Protein AF-A0A0L0DI56-F1 (afdb_monomer_lite)

Radius of gyration: 15.17 Å; chains: 1; bounding box: 48×29×39 Å

Structure (mmCIF, N/CA/C/O backbone):
data_AF-A0A0L0DI56-F1
#
_entry.id   AF-A0A0L0DI56-F1
#
loop_
_atom_site.group_PDB
_atom_site.id
_atom_site.type_symbol
_atom_site.label_atom_id
_atom_site.label_alt_id
_atom_site.label_comp_id
_atom_site.label_asym_id
_atom_site.label_entity_id
_atom_site.label_seq_id
_atom_site.pdbx_PDB_ins_code
_atom_site.Cartn_x
_atom_site.Cartn_y
_atom_site.Cartn_z
_atom_site.occupancy
_atom_site.B_iso_or_equiv
_atom_site.auth_seq_id
_atom_site.auth_comp_id
_atom_site.auth_asym_id
_atom_site.auth_atom_id
_atom_site.pdbx_PDB_model_num
ATOM 1 N N . MET A 1 1 ? -35.125 17.073 8.576 1.00 39.75 1 MET A N 1
ATOM 2 C CA . MET A 1 1 ? -35.187 15.657 9.008 1.00 39.75 1 MET A CA 1
ATOM 3 C C . MET A 1 1 ? -33.840 14.996 8.752 1.00 39.75 1 MET A C 1
ATOM 5 O O . MET A 1 1 ? -33.477 14.790 7.602 1.00 39.75 1 MET A O 1
ATOM 9 N N . LYS A 1 2 ? -33.064 14.742 9.813 1.00 38.50 2 LYS A N 1
ATOM 10 C CA . LYS A 1 2 ? -31.784 14.023 9.746 1.00 38.50 2 LYS A CA 1
ATOM 11 C C . LYS A 1 2 ? -32.066 12.549 9.438 1.00 38.50 2 LYS A C 1
ATOM 13 O O . LYS A 1 2 ? -32.692 11.878 10.250 1.00 38.50 2 LYS A O 1
ATOM 18 N N . ARG A 1 3 ? -31.604 12.036 8.295 1.00 37.84 3 ARG A N 1
ATOM 19 C CA . ARG A 1 3 ? -31.471 10.587 8.094 1.00 37.84 3 ARG A CA 1
ATOM 20 C C . ARG A 1 3 ? -30.165 10.165 8.759 1.00 37.84 3 ARG A C 1
ATOM 22 O O . ARG A 1 3 ? -29.099 10.289 8.167 1.00 37.84 3 ARG A O 1
ATOM 29 N N . GLY A 1 4 ? -30.247 9.748 10.021 1.00 33.41 4 GLY A N 1
ATOM 30 C CA . GLY A 1 4 ? -29.146 9.045 10.670 1.00 33.41 4 GLY A CA 1
ATOM 31 C C . GLY A 1 4 ? -28.901 7.741 9.917 1.00 33.41 4 GLY A C 1
ATOM 32 O O . GLY A 1 4 ? -29.787 6.891 9.865 1.00 33.41 4 GLY A O 1
ATOM 33 N N . LYS A 1 5 ? -27.729 7.600 9.287 1.00 38.00 5 LYS A N 1
ATOM 34 C CA . LYS A 1 5 ? -27.263 6.299 8.805 1.00 38.00 5 LYS A CA 1
ATOM 35 C C . LYS A 1 5 ? -27.020 5.442 10.043 1.00 38.00 5 LYS A C 1
ATOM 37 O O . LYS A 1 5 ? -26.098 5.708 10.808 1.00 38.00 5 LYS A O 1
ATOM 42 N N . ALA A 1 6 ? -27.896 4.465 10.252 1.00 37.22 6 ALA A N 1
ATOM 43 C CA . ALA A 1 6 ? -27.688 3.404 11.218 1.00 37.22 6 ALA A CA 1
ATOM 44 C C . ALA A 1 6 ? -26.331 2.754 10.922 1.00 37.22 6 ALA A C 1
ATOM 46 O O . ALA A 1 6 ? -26.090 2.308 9.798 1.00 37.22 6 ALA A O 1
ATOM 47 N N . GLY A 1 7 ? -25.435 2.765 11.910 1.00 41.03 7 GLY A N 1
ATOM 48 C CA . GLY A 1 7 ? -24.163 2.064 11.831 1.00 41.03 7 GLY A CA 1
ATOM 49 C C . GLY A 1 7 ? -24.439 0.586 11.597 1.00 41.03 7 GLY A C 1
ATOM 50 O O . GLY A 1 7 ? -25.002 -0.087 12.461 1.00 41.03 7 GLY A O 1
ATOM 51 N N . ALA A 1 8 ? -24.089 0.099 10.408 1.00 45.34 8 ALA A N 1
ATOM 52 C CA . ALA A 1 8 ? -24.147 -1.315 10.094 1.00 45.34 8 ALA A CA 1
ATOM 53 C C . ALA A 1 8 ? -23.229 -2.043 11.079 1.00 45.34 8 ALA A C 1
ATOM 55 O O . ALA A 1 8 ? -22.015 -1.845 11.086 1.00 45.34 8 ALA A O 1
ATOM 56 N N . THR A 1 9 ? -23.816 -2.854 11.954 1.00 43.38 9 THR A N 1
ATOM 57 C CA . THR A 1 9 ? -23.072 -3.706 12.878 1.00 43.38 9 THR A CA 1
ATOM 58 C C . THR A 1 9 ? -22.316 -4.739 12.039 1.00 43.38 9 THR A C 1
ATOM 60 O O . THR A 1 9 ? -22.884 -5.735 11.592 1.00 43.38 9 THR A O 1
ATOM 63 N N . LYS A 1 10 ? -21.047 -4.445 11.736 1.00 52.53 10 LYS A N 1
ATOM 64 C CA . LYS A 1 10 ? -20.166 -5.237 10.868 1.00 52.53 10 LYS A CA 1
ATOM 65 C C . LYS A 1 10 ? -20.025 -6.643 11.459 1.00 52.53 10 LYS A C 1
ATOM 67 O O . LYS A 1 10 ? -19.490 -6.814 12.557 1.00 52.53 10 LYS A O 1
ATOM 72 N N . LYS A 1 11 ? -20.560 -7.655 10.765 1.00 46.00 11 LYS A N 1
ATOM 73 C CA . LYS A 1 11 ? -20.434 -9.065 11.162 1.00 46.00 11 LYS A CA 1
ATOM 74 C C . LYS A 1 11 ? -18.950 -9.441 11.143 1.00 46.00 11 LYS A C 1
ATOM 76 O O . LYS A 1 11 ? -18.365 -9.603 10.078 1.00 46.00 11 LYS A O 1
ATOM 81 N N . ARG A 1 12 ? -18.339 -9.563 12.325 1.00 47.03 12 ARG A N 1
ATOM 82 C CA . ARG A 1 12 ? -16.980 -10.097 12.494 1.00 47.03 12 ARG A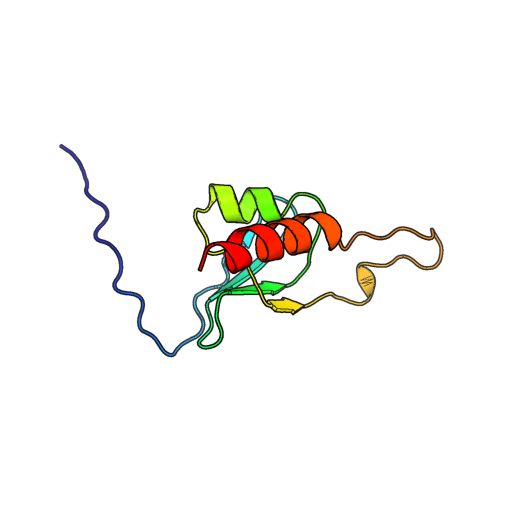 CA 1
ATOM 83 C C . ARG A 1 12 ? -16.943 -11.518 11.923 1.00 47.03 12 ARG A C 1
ATOM 85 O O . ARG A 1 12 ? -17.653 -12.376 12.438 1.00 47.03 12 ARG A O 1
ATOM 92 N N . GLY A 1 13 ? -16.166 -11.754 10.864 1.00 52.81 13 GLY A N 1
ATOM 93 C CA . GLY A 1 13 ? -15.927 -13.110 10.348 1.00 52.81 13 GLY A CA 1
ATOM 94 C C . GLY A 1 13 ? -15.858 -13.276 8.829 1.00 52.81 13 GLY A C 1
ATOM 95 O O . GLY A 1 13 ? -15.238 -14.232 8.380 1.00 52.81 13 GLY A O 1
ATOM 96 N N . MET A 1 14 ? -16.459 -12.386 8.031 1.00 58.75 14 MET A N 1
ATOM 97 C CA . MET A 1 14 ? -16.488 -12.527 6.565 1.00 58.75 14 MET A CA 1
ATOM 98 C C . MET A 1 14 ? -15.811 -11.343 5.870 1.00 58.75 14 MET A C 1
ATOM 100 O O . MET A 1 14 ? -15.984 -10.217 6.348 1.00 58.75 14 MET A O 1
ATOM 104 N N . PRO A 1 15 ? -15.071 -11.578 4.765 1.00 71.75 15 PRO A N 1
ATOM 105 C CA . PRO A 1 15 ? -14.582 -10.506 3.910 1.00 71.75 15 PRO A CA 1
ATOM 106 C C . PRO A 1 15 ? -15.731 -9.575 3.516 1.00 71.75 15 PRO A C 1
ATOM 108 O O . PRO A 1 15 ? -16.812 -10.057 3.164 1.00 71.75 15 PRO A O 1
ATOM 111 N N . SER A 1 16 ? -15.530 -8.260 3.604 1.00 82.94 16 SER A N 1
ATOM 112 C CA . SER A 1 16 ? -16.504 -7.310 3.062 1.00 82.94 16 SER A CA 1
ATOM 113 C C . SER A 1 16 ? -16.471 -7.292 1.538 1.00 82.94 16 SER A C 1
ATOM 115 O O . SER A 1 16 ? -15.506 -7.740 0.918 1.00 82.94 16 SER A O 1
ATOM 117 N N . GLU A 1 17 ? -17.492 -6.672 0.946 1.00 90.06 17 GLU A N 1
ATOM 118 C CA . GLU A 1 17 ? -17.395 -6.210 -0.436 1.00 90.06 17 GLU A CA 1
ATOM 119 C C . GLU A 1 17 ? -16.137 -5.338 -0.619 1.00 90.06 17 GLU A C 1
ATOM 121 O O . GLU A 1 17 ? -15.796 -4.573 0.299 1.00 90.06 17 GLU A O 1
ATOM 126 N N . PRO A 1 18 ? -15.434 -5.453 -1.760 1.00 92.50 18 PRO A N 1
ATOM 127 C CA . PRO A 1 18 ? -14.241 -4.664 -2.026 1.00 92.50 18 PRO A CA 1
ATOM 128 C C . PRO A 1 18 ? -14.571 -3.171 -2.136 1.00 92.50 18 PRO A C 1
ATOM 130 O O . PRO A 1 18 ? -15.524 -2.779 -2.810 1.00 92.50 18 PRO A O 1
ATOM 133 N N . ILE A 1 19 ? -13.761 -2.331 -1.493 1.00 93.06 19 ILE A N 1
ATOM 134 C CA . ILE A 1 19 ? -13.911 -0.874 -1.487 1.00 93.06 19 ILE A CA 1
ATOM 135 C C . ILE A 1 19 ? -12.844 -0.280 -2.418 1.00 93.06 19 ILE A C 1
ATOM 137 O O . ILE A 1 19 ? -11.665 -0.279 -2.050 1.00 93.06 19 ILE A O 1
ATOM 141 N N . PRO A 1 20 ? -13.203 0.174 -3.632 1.00 93.94 20 PRO A N 1
ATOM 142 C CA . PRO A 1 20 ? -12.238 0.756 -4.560 1.00 93.94 20 PRO A CA 1
ATOM 143 C C . PRO A 1 20 ? -11.745 2.116 -4.054 1.00 93.94 20 PRO A C 1
ATOM 145 O O . PRO A 1 20 ? -12.523 2.893 -3.497 1.00 93.94 20 PRO A O 1
ATOM 148 N N . LEU A 1 21 ? -10.461 2.405 -4.273 1.00 92.69 21 LEU A N 1
ATOM 149 C CA . LEU A 1 21 ? -9.853 3.703 -3.969 1.00 92.69 21 LEU A CA 1
ATOM 150 C C . LEU A 1 21 ? -9.779 4.573 -5.232 1.00 92.69 21 LEU A C 1
ATOM 152 O O . LEU A 1 21 ? -9.646 4.054 -6.342 1.00 92.69 21 LEU A O 1
ATOM 156 N N . GLU A 1 22 ? -9.860 5.895 -5.069 1.00 92.00 22 GLU A N 1
ATOM 157 C CA . GLU A 1 22 ? -9.899 6.855 -6.184 1.00 92.00 22 GLU A CA 1
ATOM 158 C C . GLU A 1 22 ? -8.609 6.829 -7.018 1.00 92.00 22 GLU A C 1
ATOM 160 O O . GLU A 1 22 ? -8.671 6.868 -8.246 1.00 92.00 22 GLU A O 1
ATOM 165 N N . HIS A 1 23 ? -7.449 6.697 -6.368 1.00 91.12 23 HIS A N 1
ATOM 166 C CA . HIS A 1 23 ? -6.133 6.630 -7.016 1.00 91.12 23 HIS A CA 1
ATOM 167 C C . HIS A 1 23 ? -5.728 5.203 -7.424 1.00 91.12 23 HIS A C 1
ATOM 169 O O . HIS A 1 23 ? -4.619 4.975 -7.911 1.00 91.12 23 HIS A O 1
ATOM 175 N N . GLY A 1 24 ? -6.641 4.240 -7.278 1.00 91.00 24 GLY A N 1
ATOM 176 C CA . GLY A 1 24 ? -6.450 2.843 -7.645 1.00 91.00 24 GLY A CA 1
ATOM 177 C C . GLY A 1 24 ? -6.125 1.930 -6.464 1.00 91.00 24 GLY A C 1
ATOM 178 O O . GLY A 1 24 ? -5.802 2.362 -5.362 1.00 91.00 24 GLY A O 1
ATOM 179 N N . GLY A 1 25 ? -6.224 0.626 -6.715 1.00 91.62 25 GLY A N 1
ATOM 180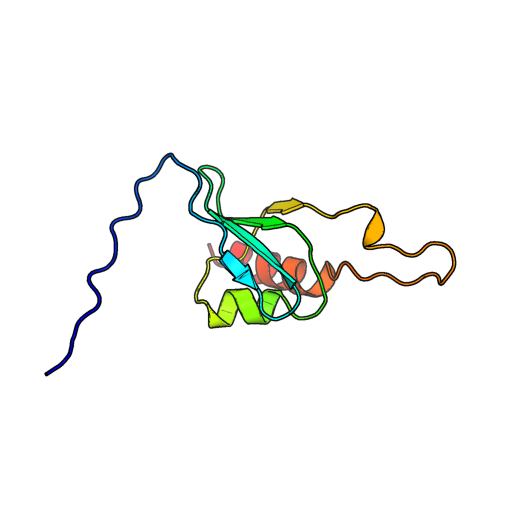 C CA . GLY A 1 25 ? -6.208 -0.386 -5.663 1.00 91.62 25 GLY A CA 1
ATOM 181 C C . GLY A 1 25 ? -7.577 -0.578 -5.008 1.00 91.62 25 GLY A C 1
ATOM 182 O O . GLY A 1 25 ? -8.580 0.033 -5.391 1.00 91.62 25 GLY A O 1
ATOM 183 N N . VAL A 1 26 ? -7.631 -1.490 -4.042 1.00 94.50 26 VAL A N 1
ATOM 184 C CA . VAL A 1 26 ? -8.874 -1.870 -3.367 1.00 94.50 26 VAL A CA 1
ATOM 185 C C . VAL A 1 26 ? -8.609 -2.281 -1.926 1.00 94.50 26 VAL A C 1
ATOM 187 O O . VAL A 1 26 ? -7.619 -2.952 -1.639 1.00 94.50 26 VAL A O 1
ATOM 190 N N . VAL A 1 27 ? -9.503 -1.898 -1.017 1.00 93.44 27 VAL A N 1
ATOM 191 C CA . VAL A 1 27 ? -9.464 -2.324 0.384 1.00 93.44 27 VAL A CA 1
ATOM 192 C C . VAL A 1 27 ? -10.531 -3.383 0.619 1.00 93.44 27 VAL A C 1
ATOM 194 O O . VAL A 1 27 ? -11.688 -3.219 0.233 1.00 93.44 27 VAL A O 1
ATOM 197 N N . VAL A 1 28 ? -10.143 -4.475 1.272 1.00 92.88 28 VAL A N 1
ATOM 198 C CA . VAL A 1 28 ? -11.057 -5.527 1.719 1.00 92.88 28 VAL A CA 1
ATOM 199 C C . VAL A 1 28 ? -10.938 -5.657 3.226 1.00 92.88 28 VAL A C 1
ATOM 201 O O . VAL A 1 28 ? -9.850 -5.843 3.772 1.00 92.88 28 VAL A O 1
ATOM 204 N N . GLU A 1 29 ? -12.070 -5.578 3.911 1.00 89.62 29 GLU A N 1
ATOM 205 C CA . GLU A 1 29 ? -12.121 -5.780 5.351 1.00 89.62 29 GLU A CA 1
ATOM 206 C C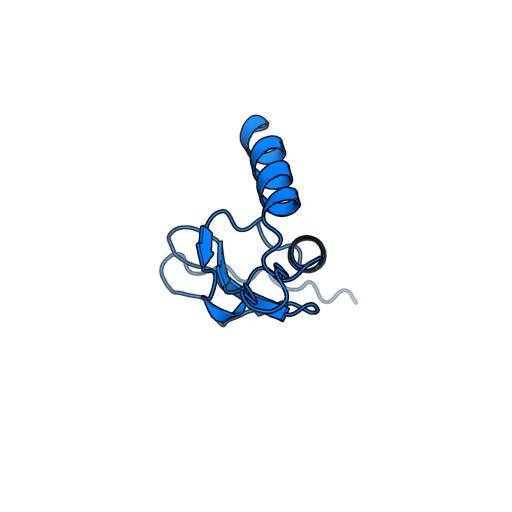 . GLU A 1 29 ? -12.121 -7.268 5.652 1.00 89.62 29 GLU A C 1
ATOM 208 O O . GLU A 1 29 ? -13.025 -7.983 5.226 1.00 89.62 29 GLU A O 1
ATOM 213 N N . THR A 1 30 ? -11.123 -7.741 6.394 1.00 88.44 30 THR A N 1
ATOM 214 C CA . THR A 1 30 ? -10.980 -9.160 6.736 1.00 88.44 30 THR A CA 1
ATOM 215 C C . THR A 1 30 ? -10.996 -9.374 8.246 1.00 88.44 30 THR A C 1
ATOM 217 O O . THR A 1 30 ? -10.983 -8.431 9.037 1.00 88.44 30 THR A O 1
ATOM 220 N N . VAL A 1 31 ? -10.979 -10.639 8.671 1.00 86.38 31 VAL A N 1
ATOM 221 C CA . VAL A 1 31 ? -10.825 -10.999 10.090 1.00 86.38 31 VAL A CA 1
ATOM 222 C C . VAL A 1 31 ? -9.473 -10.589 10.679 1.00 86.38 31 VAL A C 1
ATOM 224 O O . VAL A 1 31 ? -9.383 -10.412 11.889 1.00 86.38 31 VAL A O 1
ATOM 227 N N . ALA A 1 32 ? -8.440 -10.428 9.845 1.00 84.88 32 ALA A N 1
ATOM 228 C CA . ALA A 1 32 ? -7.118 -9.975 10.274 1.00 84.88 32 ALA A CA 1
ATOM 229 C C . ALA A 1 32 ? -7.026 -8.441 10.386 1.00 84.88 32 ALA A C 1
ATOM 231 O O . ALA A 1 32 ? -6.078 -7.934 10.979 1.00 84.88 32 ALA A O 1
ATOM 232 N N . GLY A 1 33 ? -8.005 -7.716 9.836 1.00 86.12 33 GLY A N 1
ATOM 233 C CA . GLY A 1 33 ? -7.984 -6.268 9.644 1.00 86.12 33 GLY A CA 1
ATOM 234 C C . GLY A 1 33 ? -8.164 -5.878 8.169 1.00 86.12 33 GLY A C 1
ATOM 235 O O . GLY A 1 33 ? -8.352 -6.756 7.315 1.00 86.12 33 GLY A O 1
ATOM 236 N N . PRO A 1 34 ? -8.132 -4.575 7.855 1.00 89.06 34 PRO A N 1
ATOM 237 C CA . PRO A 1 34 ? -8.169 -4.086 6.480 1.00 89.06 34 PRO A CA 1
ATOM 238 C C . PRO A 1 34 ? -6.920 -4.523 5.701 1.00 89.06 34 PRO A C 1
ATOM 240 O O . PRO A 1 34 ? -5.787 -4.309 6.141 1.00 89.06 34 PRO A O 1
ATOM 243 N N . VAL A 1 35 ? -7.138 -5.127 4.530 1.00 92.38 35 VAL A N 1
ATOM 244 C CA . VAL A 1 35 ? -6.093 -5.505 3.570 1.00 92.38 35 VAL A CA 1
ATOM 245 C C . VAL A 1 35 ? -6.230 -4.626 2.334 1.00 92.38 35 VAL A C 1
ATOM 247 O O . VAL A 1 35 ? -7.300 -4.595 1.725 1.00 92.38 35 VAL A O 1
ATOM 250 N N . GLN A 1 36 ? -5.156 -3.942 1.942 1.00 93.06 36 GLN A N 1
ATOM 251 C CA . GLN A 1 36 ? -5.120 -3.138 0.722 1.00 93.06 36 GLN A CA 1
ATOM 252 C C . GLN A 1 36 ? -4.371 -3.875 -0.394 1.00 93.06 36 GLN A C 1
ATOM 254 O O . GLN A 1 36 ? -3.216 -4.270 -0.241 1.00 93.06 36 GLN A O 1
ATOM 259 N N . PHE A 1 37 ? -5.028 -4.041 -1.537 1.00 94.00 37 PHE A N 1
ATOM 260 C CA . PHE A 1 37 ? -4.456 -4.609 -2.751 1.00 94.00 37 PHE A CA 1
ATOM 261 C C . PHE A 1 37 ? -4.100 -3.485 -3.716 1.00 94.00 37 PHE A C 1
ATOM 263 O O . PHE A 1 37 ? -4.967 -2.708 -4.115 1.00 94.00 37 PHE A O 1
ATOM 270 N N . GLY A 1 38 ? -2.832 -3.421 -4.110 1.00 93.25 38 GLY A N 1
ATOM 271 C CA . GLY A 1 38 ? -2.282 -2.296 -4.849 1.00 93.25 38 GLY A CA 1
ATOM 272 C C . GLY A 1 38 ? -2.065 -1.081 -3.947 1.00 93.25 38 GLY A C 1
ATOM 273 O O . GLY A 1 38 ? -2.928 -0.684 -3.167 1.00 93.25 38 GLY A O 1
ATOM 274 N N . ILE A 1 39 ? -0.891 -0.471 -4.071 1.00 92.69 39 ILE A N 1
ATOM 275 C CA . ILE A 1 39 ? -0.520 0.723 -3.307 1.00 92.69 39 ILE A CA 1
ATOM 276 C C . ILE A 1 39 ? -0.052 1.879 -4.211 1.00 92.69 39 ILE A C 1
ATOM 278 O O . ILE A 1 39 ? 1.073 2.351 -4.057 1.00 92.69 39 ILE A O 1
ATOM 282 N N . PRO A 1 40 ? -0.859 2.309 -5.209 1.00 92.62 40 PRO A N 1
ATOM 283 C CA . PRO A 1 40 ? -0.563 3.522 -5.964 1.00 92.62 40 PRO A CA 1
ATOM 284 C C . PRO A 1 40 ? -0.276 4.728 -5.063 1.00 92.62 40 PRO A C 1
ATOM 286 O O . PRO A 1 40 ? -0.745 4.755 -3.912 1.00 92.62 40 PRO A O 1
ATOM 289 N N . PRO A 1 41 ? 0.425 5.746 -5.592 1.00 90.25 41 PRO A N 1
ATOM 290 C CA . PRO A 1 41 ? 0.606 6.998 -4.882 1.00 90.25 41 PRO A CA 1
ATOM 291 C C . PRO A 1 41 ? -0.724 7.563 -4.381 1.00 90.25 41 PRO A C 1
ATOM 293 O O . PRO A 1 41 ? -1.751 7.418 -5.044 1.00 90.25 41 PRO A O 1
ATOM 296 N N . GLU A 1 42 ? -0.695 8.217 -3.222 1.00 88.31 42 GLU A N 1
ATOM 297 C CA . GLU A 1 42 ? -1.818 8.961 -2.630 1.00 88.31 42 GLU A CA 1
ATOM 298 C C . GLU A 1 42 ? -2.981 8.109 -2.076 1.00 88.31 42 GLU A C 1
ATOM 300 O O . GLU A 1 42 ? -3.870 8.648 -1.413 1.00 88.31 42 GLU A O 1
ATOM 305 N N . THR A 1 43 ? -2.954 6.779 -2.221 1.00 90.69 43 THR A N 1
ATOM 306 C CA . THR A 1 43 ? -4.048 5.883 -1.778 1.00 90.69 43 THR A CA 1
ATOM 307 C C . THR A 1 43 ? -4.340 5.907 -0.275 1.00 90.69 43 THR A C 1
ATOM 309 O O . THR A 1 43 ? -5.467 5.648 0.149 1.00 90.69 43 THR A O 1
ATOM 312 N N . ILE A 1 44 ? -3.369 6.287 0.561 1.00 85.62 44 ILE A N 1
ATOM 313 C CA . ILE A 1 44 ? -3.606 6.492 1.998 1.00 85.62 44 ILE A CA 1
ATOM 314 C C . ILE A 1 44 ? -4.622 7.611 2.257 1.00 85.62 44 ILE A C 1
ATOM 316 O O . ILE A 1 44 ? -5.444 7.504 3.167 1.00 85.62 44 ILE A O 1
ATOM 320 N N . LYS A 1 45 ? -4.620 8.666 1.434 1.00 86.62 45 LYS A N 1
ATOM 321 C CA . LYS A 1 45 ? -5.562 9.784 1.565 1.00 86.62 45 LYS A CA 1
ATOM 322 C C . LYS A 1 45 ? -6.972 9.347 1.193 1.00 86.62 45 LYS A C 1
ATOM 324 O O . LYS A 1 45 ? -7.920 9.813 1.822 1.00 86.62 45 LYS A O 1
ATOM 329 N N . ASP A 1 46 ? -7.106 8.425 0.244 1.00 88.44 46 ASP A N 1
ATOM 330 C CA . ASP A 1 46 ? -8.396 7.836 -0.121 1.00 88.44 46 ASP A CA 1
ATOM 331 C C . ASP A 1 46 ? -8.967 7.034 1.045 1.00 88.44 46 ASP A C 1
ATOM 333 O O . ASP A 1 46 ? -10.108 7.262 1.446 1.00 88.44 46 ASP A O 1
ATOM 337 N N . SER A 1 47 ? -8.145 6.181 1.665 1.00 85.56 47 SER A N 1
ATOM 338 C CA . SER A 1 47 ? -8.526 5.432 2.868 1.00 85.56 47 SER A CA 1
ATOM 339 C C . SER A 1 47 ? -8.946 6.363 4.012 1.00 85.56 47 SER A C 1
ATOM 341 O O . SER A 1 47 ? -9.990 6.156 4.632 1.00 85.56 47 SER A O 1
ATOM 343 N N . MET A 1 48 ? -8.200 7.450 4.244 1.00 84.88 48 MET A N 1
ATOM 344 C CA . MET A 1 48 ? -8.537 8.456 5.261 1.00 84.88 48 MET A CA 1
ATOM 345 C C . MET A 1 48 ? -9.851 9.192 4.956 1.00 84.88 48 MET A C 1
ATOM 347 O O . MET A 1 48 ? -10.676 9.376 5.852 1.00 84.88 48 MET A O 1
ATOM 351 N N . ARG A 1 49 ? -10.076 9.609 3.701 1.00 86.69 49 ARG A N 1
ATOM 352 C CA . ARG A 1 49 ? -11.323 10.269 3.264 1.00 86.69 49 ARG A CA 1
ATOM 353 C C . ARG A 1 49 ? -12.525 9.340 3.383 1.00 86.69 49 ARG A C 1
ATOM 355 O O . ARG A 1 49 ? -13.596 9.783 3.792 1.00 86.69 49 ARG A O 1
ATOM 362 N N . ALA A 1 50 ? -12.333 8.063 3.068 1.00 84.00 50 ALA A N 1
ATOM 363 C CA . ALA A 1 50 ? -13.334 7.017 3.220 1.00 84.00 50 ALA A CA 1
ATOM 364 C C . ALA A 1 50 ? -13.568 6.611 4.689 1.00 84.00 50 ALA A C 1
ATOM 366 O O . ALA A 1 50 ? -14.443 5.787 4.950 1.00 84.00 50 ALA A O 1
ATOM 367 N N . GLN A 1 51 ? -12.832 7.206 5.642 1.00 83.56 51 GLN A N 1
ATOM 368 C CA . GLN A 1 51 ? -12.883 6.884 7.074 1.00 83.56 51 GLN A CA 1
ATOM 369 C C . GLN A 1 51 ? -12.643 5.392 7.344 1.00 83.56 51 GLN A C 1
ATOM 371 O O . GLN A 1 51 ? -13.220 4.820 8.270 1.00 83.56 51 GLN A O 1
ATOM 376 N N . LEU A 1 52 ? -11.812 4.761 6.511 1.00 81.31 52 LEU A N 1
ATOM 377 C CA . LEU A 1 52 ? -11.368 3.391 6.708 1.00 81.31 52 LEU A CA 1
ATOM 378 C C . LEU A 1 52 ? -10.264 3.368 7.760 1.00 81.31 52 LEU A C 1
ATOM 380 O O . LEU A 1 52 ? -9.455 4.296 7.856 1.00 81.31 52 LEU A O 1
ATOM 384 N N . ASP A 1 53 ? -10.213 2.279 8.522 1.00 81.12 53 ASP A N 1
ATOM 385 C CA . ASP A 1 53 ? -9.035 1.990 9.326 1.00 81.12 53 ASP A CA 1
ATOM 386 C C . ASP A 1 53 ? -7.820 1.877 8.401 1.00 81.12 53 ASP A C 1
ATOM 388 O O . ASP A 1 53 ? -7.906 1.344 7.291 1.00 81.12 53 ASP A O 1
ATOM 392 N N . VAL A 1 54 ? -6.679 2.389 8.862 1.00 78.69 54 VAL A N 1
ATOM 393 C CA . VAL A 1 54 ? -5.445 2.357 8.076 1.00 78.69 54 VAL A CA 1
ATOM 394 C C . VAL A 1 54 ? -5.070 0.896 7.815 1.00 78.69 54 VAL A C 1
ATOM 396 O O . VAL A 1 54 ? -4.917 0.135 8.778 1.00 78.69 54 VAL A O 1
ATOM 399 N N . PRO A 1 55 ? -4.912 0.486 6.544 1.00 83.50 55 PRO A N 1
ATOM 400 C CA . PRO A 1 55 ? -4.491 -0.865 6.216 1.00 83.50 55 PRO A CA 1
ATOM 401 C C . PRO A 1 55 ? -3.133 -1.177 6.838 1.00 83.50 55 PRO A C 1
ATOM 403 O O . PRO A 1 55 ? -2.169 -0.432 6.669 1.00 83.50 55 PRO A O 1
ATOM 406 N N . THR A 1 56 ? -3.048 -2.289 7.563 1.00 84.94 56 THR A N 1
ATOM 407 C CA . THR A 1 56 ? -1.784 -2.816 8.103 1.00 84.94 56 THR A CA 1
ATOM 408 C C . THR A 1 56 ? -1.204 -3.919 7.224 1.00 84.94 56 THR A C 1
ATOM 410 O O . THR A 1 56 ? -0.021 -4.236 7.326 1.00 84.94 56 THR A O 1
ATOM 413 N N . TYR A 1 57 ? -2.025 -4.482 6.336 1.00 90.31 57 TYR A N 1
ATOM 414 C CA . TYR A 1 57 ? -1.648 -5.528 5.396 1.00 90.31 57 TYR A CA 1
ATOM 415 C C . TYR A 1 57 ? -1.767 -5.004 3.967 1.00 90.31 57 TYR A C 1
ATOM 417 O O . TYR A 1 57 ? -2.810 -4.474 3.579 1.00 90.31 57 TYR A O 1
ATOM 425 N N . PHE A 1 58 ? -0.713 -5.200 3.177 1.00 91.62 58 PHE A N 1
ATOM 426 C CA . PHE A 1 58 ? -0.644 -4.758 1.787 1.00 91.62 58 PHE A CA 1
ATOM 427 C C . PHE A 1 58 ? -0.286 -5.923 0.868 1.00 91.62 58 PHE A C 1
ATOM 429 O O . PHE A 1 58 ? 0.623 -6.701 1.160 1.00 91.62 58 PHE A O 1
ATOM 436 N N . VAL A 1 59 ? -0.976 -6.015 -0.266 1.00 93.38 59 VAL A N 1
ATOM 437 C CA . VAL A 1 59 ? -0.656 -6.933 -1.362 1.00 93.38 59 VAL A CA 1
ATOM 438 C C . VAL A 1 59 ? -0.199 -6.099 -2.549 1.00 93.38 59 VAL A C 1
ATOM 440 O O . VAL A 1 59 ? -0.976 -5.322 -3.102 1.00 93.38 59 VAL A O 1
ATOM 443 N N . VAL A 1 60 ? 1.065 -6.253 -2.940 1.00 91.75 60 VAL A N 1
ATOM 444 C CA . VAL A 1 60 ? 1.664 -5.508 -4.055 1.00 91.75 60 VAL A CA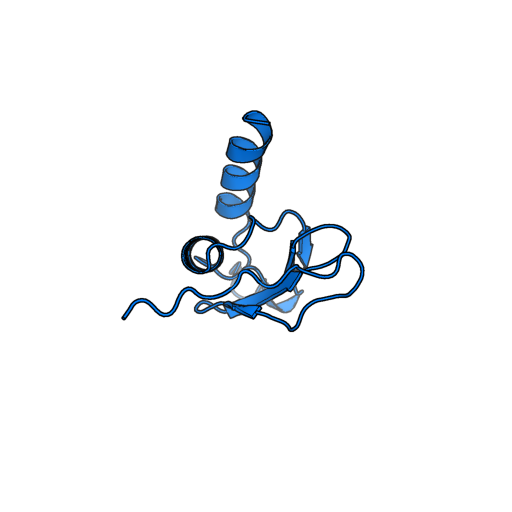 1
ATOM 445 C C . VAL A 1 60 ? 1.873 -6.426 -5.245 1.00 91.75 60 VAL A C 1
ATOM 447 O O . VAL A 1 60 ? 2.461 -7.500 -5.126 1.00 91.75 60 VAL A O 1
ATOM 450 N N . PHE A 1 61 ? 1.376 -5.993 -6.400 1.00 89.50 61 PHE A N 1
ATOM 451 C CA . PHE A 1 61 ? 1.491 -6.739 -7.645 1.00 89.50 61 PHE A CA 1
ATOM 452 C C . PHE A 1 61 ? 2.860 -6.510 -8.287 1.00 89.50 61 PHE A C 1
ATOM 454 O O . PHE A 1 61 ? 3.419 -5.415 -8.213 1.00 89.50 61 PHE A O 1
ATOM 461 N N . GLY A 1 62 ? 3.395 -7.531 -8.962 1.00 85.31 62 GLY A N 1
ATOM 462 C CA . GLY A 1 62 ? 4.709 -7.442 -9.612 1.00 85.31 62 GLY A CA 1
ATOM 463 C C . GLY A 1 62 ? 4.790 -6.367 -10.704 1.00 85.31 62 GLY A C 1
ATOM 464 O O . GLY A 1 62 ? 5.860 -5.820 -10.944 1.00 85.31 62 GLY A O 1
ATOM 465 N N . GLU A 1 63 ? 3.658 -6.026 -11.320 1.00 84.56 63 GLU A N 1
ATOM 466 C CA . GLU A 1 63 ? 3.542 -4.983 -12.348 1.00 84.56 63 GLU A CA 1
ATOM 467 C C . GLU A 1 63 ? 3.647 -3.549 -11.805 1.00 84.56 63 GLU A C 1
ATOM 469 O O . GLU A 1 63 ? 3.825 -2.614 -12.579 1.00 84.56 63 GLU A O 1
ATOM 474 N N . MET A 1 64 ? 3.604 -3.359 -10.481 1.00 88.00 64 MET A N 1
ATOM 475 C CA . MET A 1 64 ? 3.790 -2.041 -9.862 1.00 88.00 64 MET A CA 1
ATOM 476 C C . MET A 1 64 ? 5.247 -1.558 -9.898 1.00 88.00 64 MET A C 1
ATOM 478 O O . MET A 1 64 ? 5.534 -0.441 -9.470 1.00 88.00 64 MET A O 1
ATOM 482 N N . PHE A 1 65 ? 6.171 -2.379 -10.403 1.00 88.94 65 PHE A N 1
ATOM 483 C CA . PHE A 1 65 ? 7.566 -2.014 -10.604 1.00 88.94 65 PHE A CA 1
ATOM 484 C C . PHE A 1 65 ? 7.983 -2.239 -12.061 1.00 88.94 65 PHE A C 1
ATOM 486 O O . PHE A 1 65 ? 8.164 -3.374 -12.511 1.00 88.94 65 PHE A O 1
ATOM 493 N N . ASP A 1 66 ? 8.186 -1.145 -12.796 1.00 87.81 66 ASP A N 1
ATOM 494 C CA . ASP A 1 66 ? 8.695 -1.182 -14.165 1.00 87.81 66 ASP A CA 1
ATOM 495 C C . ASP A 1 66 ? 10.228 -1.227 -14.130 1.00 87.81 66 ASP A C 1
ATOM 497 O O . ASP A 1 66 ? 10.902 -0.219 -13.905 1.00 87.81 66 ASP A O 1
ATOM 501 N N . ARG A 1 67 ? 10.789 -2.420 -14.363 1.00 86.62 67 ARG A N 1
ATOM 502 C CA . ARG A 1 67 ? 12.243 -2.661 -14.386 1.00 86.62 67 ARG A CA 1
ATOM 503 C C . ARG A 1 67 ? 12.948 -1.999 -15.566 1.00 86.62 67 ARG A C 1
ATOM 505 O O . ARG A 1 67 ? 14.148 -1.764 -15.485 1.00 86.62 67 ARG A O 1
ATOM 512 N N . THR A 1 68 ? 12.238 -1.739 -16.659 1.00 92.81 68 THR A N 1
ATOM 513 C CA . THR A 1 68 ? 12.816 -1.131 -17.860 1.00 92.81 68 THR A CA 1
ATOM 514 C C . THR A 1 68 ? 12.961 0.372 -17.676 1.00 92.81 68 THR A C 1
ATOM 516 O O . THR A 1 68 ? 13.970 0.946 -18.075 1.00 92.81 68 THR A O 1
ATOM 519 N N . ARG A 1 69 ? 11.965 1.008 -17.052 1.00 90.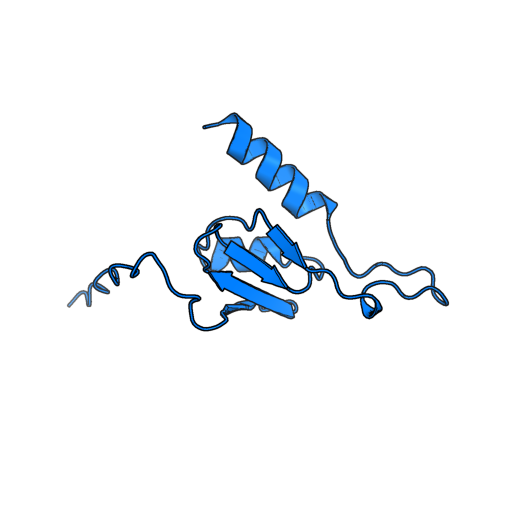31 69 ARG A N 1
ATOM 520 C CA . ARG A 1 69 ? 11.968 2.450 -16.771 1.00 90.31 69 ARG A CA 1
ATOM 521 C C . ARG A 1 69 ? 12.517 2.804 -15.389 1.00 90.31 69 ARG A C 1
ATOM 523 O O . ARG A 1 69 ? 12.663 3.985 -15.093 1.00 90.31 69 ARG A O 1
ATOM 530 N N . CYS A 1 70 ? 12.808 1.802 -14.559 1.00 88.38 70 CYS A N 1
ATOM 531 C CA . CYS A 1 70 ? 13.190 1.959 -13.154 1.00 88.38 70 CYS A CA 1
ATOM 532 C C . CYS A 1 70 ? 12.172 2.796 -12.357 1.00 88.38 70 CYS A C 1
ATOM 534 O O . CYS A 1 70 ? 12.551 3.603 -11.510 1.00 88.38 70 CYS A O 1
ATOM 536 N N . LEU A 1 71 ? 10.879 2.619 -12.645 1.00 88.25 71 LEU A N 1
ATOM 537 C CA . LEU A 1 71 ? 9.794 3.351 -11.992 1.00 88.25 71 LEU A CA 1
ATOM 538 C C . LEU A 1 71 ? 9.085 2.456 -10.979 1.00 88.25 71 LEU A C 1
ATOM 540 O O . LEU A 1 71 ? 8.723 1.318 -11.283 1.00 88.25 71 LEU A O 1
ATOM 544 N N . ASN A 1 72 ? 8.859 3.000 -9.785 1.00 87.75 72 ASN A N 1
ATOM 545 C CA . ASN A 1 72 ? 8.076 2.358 -8.740 1.00 87.75 72 ASN A CA 1
ATOM 546 C C . ASN A 1 72 ? 6.717 3.052 -8.609 1.00 87.75 72 ASN A C 1
ATOM 548 O O . ASN A 1 72 ? 6.656 4.259 -8.390 1.00 87.75 72 ASN A O 1
ATOM 552 N N . PHE A 1 73 ? 5.645 2.275 -8.726 1.00 89.56 73 PHE A N 1
ATOM 553 C CA . PHE A 1 73 ? 4.267 2.718 -8.532 1.00 89.56 73 PHE A CA 1
ATOM 554 C C . PHE A 1 73 ? 3.695 2.281 -7.175 1.00 89.56 73 PHE A C 1
ATOM 556 O O . PHE A 1 73 ? 2.568 2.632 -6.848 1.00 89.56 73 PHE A O 1
ATOM 563 N N . ALA A 1 74 ? 4.446 1.502 -6.393 1.00 91.44 74 ALA A N 1
ATOM 564 C CA . ALA A 1 74 ? 4.087 1.084 -5.047 1.00 91.44 74 ALA A CA 1
ATOM 565 C C . ALA A 1 74 ? 4.664 2.059 -4.000 1.00 91.44 74 ALA A C 1
ATOM 567 O O . ALA A 1 74 ? 5.848 1.992 -3.650 1.00 91.44 74 ALA A O 1
ATOM 568 N N . GLU A 1 75 ? 3.821 2.959 -3.487 1.00 88.44 75 GLU A N 1
ATOM 569 C CA . GLU A 1 75 ? 4.177 3.952 -2.469 1.00 88.44 75 GLU A CA 1
ATOM 570 C C . GLU A 1 75 ? 4.074 3.368 -1.049 1.00 88.44 75 GLU A C 1
ATOM 572 O O . GLU A 1 75 ? 3.032 3.410 -0.402 1.00 88.44 75 GLU A O 1
ATOM 577 N N . PHE A 1 76 ? 5.180 2.828 -0.533 1.00 84.69 76 PHE A N 1
ATOM 578 C CA . PHE A 1 76 ? 5.217 2.236 0.812 1.00 84.69 76 PHE A CA 1
ATOM 579 C C . PHE A 1 76 ? 5.504 3.225 1.944 1.00 84.69 76 PHE A C 1
ATOM 581 O O . PHE A 1 76 ? 5.126 2.968 3.087 1.00 84.69 76 PHE A O 1
ATOM 588 N N . GLU A 1 77 ? 6.198 4.325 1.660 1.00 83.44 77 GLU A N 1
ATOM 589 C CA . GLU A 1 77 ? 6.766 5.203 2.688 1.00 83.44 77 GLU A CA 1
ATOM 590 C C . GLU A 1 77 ? 5.680 5.860 3.550 1.00 83.44 77 GLU A C 1
ATOM 592 O O . GLU A 1 77 ? 5.665 5.698 4.773 1.00 83.44 77 GLU A O 1
ATOM 597 N N . PHE A 1 78 ? 4.719 6.529 2.911 1.00 82.56 78 PHE A N 1
ATOM 598 C CA . PHE A 1 78 ? 3.652 7.250 3.604 1.00 82.56 78 PHE A CA 1
ATOM 599 C C . PHE A 1 78 ? 2.720 6.337 4.421 1.00 82.56 78 PHE A C 1
ATOM 601 O O . PHE A 1 78 ? 2.530 6.613 5.611 1.00 82.56 78 PHE A O 1
ATOM 608 N N . PRO A 1 79 ? 2.166 5.238 3.865 1.00 82.25 79 PRO A N 1
ATOM 609 C CA . PRO A 1 79 ? 1.328 4.306 4.626 1.00 82.25 79 PRO A CA 1
ATOM 610 C C . PRO A 1 79 ? 2.058 3.689 5.825 1.00 82.25 79 PRO A C 1
ATOM 612 O O . PRO A 1 79 ? 1.478 3.537 6.902 1.00 82.25 79 PRO A O 1
ATOM 615 N N . THR A 1 80 ? 3.349 3.381 5.670 1.00 82.19 80 THR A N 1
ATOM 616 C CA . THR A 1 80 ? 4.168 2.815 6.751 1.00 82.19 80 THR A CA 1
ATOM 617 C C . THR A 1 80 ? 4.403 3.829 7.866 1.00 82.19 80 THR A C 1
ATOM 619 O O . THR A 1 80 ? 4.222 3.500 9.040 1.00 82.19 80 THR A O 1
ATOM 622 N N . TYR A 1 81 ? 4.748 5.074 7.522 1.00 79.50 81 TYR A N 1
ATOM 623 C CA . TYR A 1 81 ? 4.947 6.140 8.506 1.00 79.50 81 TYR A CA 1
ATOM 624 C C . TYR A 1 81 ? 3.670 6.415 9.310 1.00 79.50 81 TYR A C 1
ATOM 626 O O . TYR A 1 81 ? 3.705 6.520 10.540 1.00 79.50 81 TYR A O 1
ATOM 634 N N . PHE A 1 82 ? 2.523 6.463 8.628 1.00 78.56 82 PHE A N 1
ATOM 635 C CA . PHE A 1 82 ? 1.232 6.673 9.276 1.00 78.56 82 PHE A CA 1
ATOM 636 C C . PHE A 1 82 ? 0.874 5.521 10.228 1.00 78.56 82 PHE A C 1
ATOM 638 O O . PHE A 1 82 ? 0.442 5.764 11.358 1.00 78.56 82 PHE A O 1
ATOM 645 N N . ASN A 1 83 ? 1.113 4.270 9.818 1.00 76.56 83 ASN A N 1
ATOM 646 C CA . ASN A 1 83 ? 0.940 3.095 10.677 1.00 76.56 83 ASN A CA 1
ATOM 647 C C . ASN A 1 83 ? 1.858 3.125 11.907 1.00 76.56 83 ASN A C 1
ATOM 649 O O . ASN A 1 83 ? 1.399 2.854 13.012 1.00 76.56 83 ASN A O 1
ATOM 653 N N . PHE A 1 84 ? 3.132 3.494 11.755 1.00 72.56 84 PHE A N 1
ATOM 654 C CA . PHE A 1 84 ? 4.058 3.607 12.886 1.00 72.56 84 PHE A CA 1
ATOM 655 C C . PHE A 1 84 ? 3.604 4.672 13.897 1.00 72.56 84 PHE A C 1
ATOM 657 O O . PHE A 1 84 ? 3.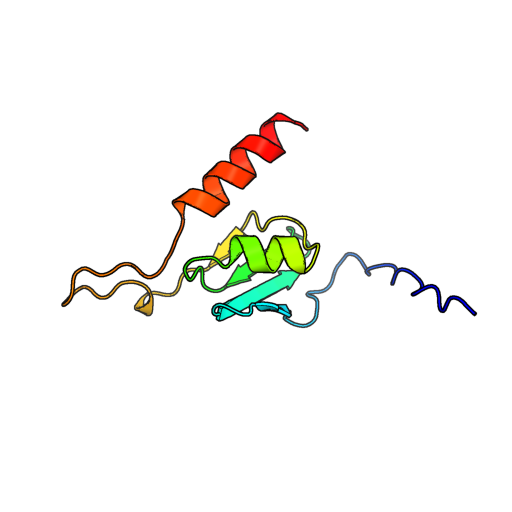563 4.417 15.102 1.00 72.56 84 PHE A O 1
ATOM 664 N N . SER A 1 85 ? 3.206 5.852 13.410 1.00 60.19 85 SER A N 1
ATOM 665 C CA . SER A 1 85 ? 2.745 6.951 14.266 1.00 60.19 85 SER A CA 1
ATOM 666 C C . SER A 1 85 ? 1.446 6.610 15.008 1.00 60.19 85 SER A C 1
ATOM 668 O O . SER A 1 85 ? 1.318 6.910 16.193 1.00 60.19 85 SER A O 1
ATOM 670 N N . SER A 1 86 ? 0.507 5.934 14.342 1.00 56.78 86 SER A N 1
ATOM 671 C CA . SER A 1 86 ? -0.781 5.544 14.931 1.00 56.78 86 SER A CA 1
ATOM 672 C C . SER A 1 86 ? -0.711 4.300 15.828 1.00 56.78 86 SER A C 1
ATOM 674 O O . SER A 1 86 ? -1.503 4.187 16.763 1.00 56.78 86 SER A O 1
ATOM 676 N N . ALA A 1 87 ? 0.244 3.392 15.603 1.00 56.38 87 ALA A N 1
ATOM 677 C CA . ALA A 1 87 ? 0.482 2.232 16.465 1.00 56.38 87 ALA A CA 1
ATOM 678 C C . ALA A 1 87 ? 1.180 2.603 17.783 1.00 56.38 87 ALA A C 1
ATOM 680 O O . ALA A 1 87 ? 0.874 2.010 18.810 1.00 56.38 87 ALA A O 1
ATOM 681 N N . SER A 1 88 ? 2.064 3.607 17.771 1.00 47.91 88 SER A N 1
ATOM 682 C CA . SER A 1 88 ? 2.737 4.125 18.977 1.00 47.91 88 SER A CA 1
ATOM 683 C C . SER A 1 88 ? 1.773 4.805 19.969 1.00 47.91 88 SER A C 1
ATOM 685 O O . SER A 1 88 ? 2.090 4.977 21.142 1.00 47.91 88 SER A O 1
ATOM 687 N N . ALA A 1 89 ? 0.576 5.182 19.508 1.00 49.16 89 ALA A N 1
ATOM 688 C CA . ALA A 1 89 ? -0.465 5.807 20.322 1.00 49.16 89 ALA A CA 1
ATOM 689 C C . ALA A 1 89 ? -1.482 4.809 20.923 1.00 49.16 89 ALA A C 1
ATOM 691 O O . ALA A 1 89 ? -2.474 5.254 21.505 1.00 49.16 89 ALA A O 1
ATOM 692 N N . ARG A 1 90 ? -1.277 3.493 20.754 1.00 45.66 90 ARG A N 1
ATOM 693 C CA . ARG A 1 90 ? -2.125 2.433 21.328 1.00 45.66 90 ARG A CA 1
ATOM 694 C C . ARG A 1 90 ? -1.503 1.800 22.564 1.00 45.66 90 ARG A C 1
ATOM 696 O O . ARG A 1 90 ? -0.280 1.549 22.545 1.00 45.66 90 ARG A O 1
#

Foldseek 3Di:
DDPPDDPDPDPQADKDDWDAFPQGWTWIQHNVGIETEAAFPPRQVRCVVVVGDQHPHYHYDPVQADPVVRDHRHDPPVSVVVCVVVVVVD

Sequence (90 aa):
MKRGKAGATKKRGMPSEPIPLEHGGVVVETVAGPVQFGIPPETIKDSMRAQLDVPTYFVVFGEMFDRTRCLNFAEFEFPTYFNFSSASAR

Organism: NCBI:txid461836

Secondary structure (DSSP, 8-state):
-----------TTSPPPPEE-TTS-EEEEETTEEEEE---TTHHHHHHHTTPPPPSEEE--GGGEETTTTEE----HHHHHHHHHHHTT-

pLDDT: mean 78.39, std 18.04, range [33.41, 94.5]